Protein AF-A0AAU0YIJ3-F1 (afdb_monomer_lite)

Secondary structure (DSSP, 8-state):
-EEEEHHHHHHHHTS-HHHHHHHHHTTSS-EEE-TTS-EEEEEPP---------

Structure (mmCIF, N/CA/C/O backbone):
data_AF-A0AAU0YIJ3-F1
#
_entry.id   AF-A0AAU0YIJ3-F1
#
loop_
_atom_site.group_PDB
_atom_site.id
_atom_site.type_symbol
_atom_site.label_atom_id
_atom_site.label_alt_id
_atom_site.label_comp_id
_atom_site.label_asym_id
_atom_site.label_entity_id
_atom_site.label_seq_id
_atom_site.pdbx_PDB_ins_code
_atom_site.Cartn_x
_atom_site.Cartn_y
_atom_site.Cartn_z
_atom_site.occupancy
_atom_site.B_iso_or_equiv
_atom_site.auth_seq_id
_atom_site.auth_comp_id
_atom_site.auth_asym_id
_atom_site.auth_atom_id
_atom_site.pdbx_PDB_model_num
ATOM 1 N N . MET A 1 1 ? 10.792 -10.637 7.281 1.00 60.06 1 MET A N 1
ATOM 2 C CA . MET A 1 1 ? 9.638 -10.195 6.478 1.00 60.06 1 MET A CA 1
ATOM 3 C C . MET A 1 1 ? 9.510 -8.701 6.690 1.00 60.06 1 MET A C 1
ATOM 5 O O . MET A 1 1 ? 9.389 -8.289 7.842 1.00 60.06 1 MET A O 1
ATOM 9 N N . HIS A 1 2 ? 9.596 -7.885 5.642 1.00 70.19 2 HIS A N 1
ATOM 10 C CA . HIS A 1 2 ? 9.463 -6.432 5.759 1.00 70.19 2 HIS A CA 1
ATOM 11 C C . HIS A 1 2 ? 8.077 -5.966 5.307 1.00 70.19 2 HIS A C 1
ATOM 13 O O . HIS A 1 2 ? 7.562 -6.357 4.257 1.00 70.19 2 HIS A O 1
ATOM 19 N N . ALA A 1 3 ? 7.456 -5.135 6.142 1.00 76.50 3 ALA A N 1
ATOM 20 C CA . ALA A 1 3 ? 6.182 -4.506 5.850 1.00 76.50 3 ALA A CA 1
ATOM 21 C C . ALA A 1 3 ? 6.423 -3.192 5.102 1.00 76.50 3 ALA A C 1
ATOM 23 O O . ALA A 1 3 ? 7.082 -2.288 5.611 1.00 76.50 3 ALA A O 1
ATOM 24 N N . HIS A 1 4 ? 5.855 -3.076 3.907 1.00 79.38 4 HIS A N 1
ATOM 25 C CA . HIS A 1 4 ? 5.917 -1.872 3.089 1.00 79.38 4 HIS A CA 1
ATOM 26 C C . HIS A 1 4 ? 4.557 -1.184 3.069 1.00 79.38 4 HIS A C 1
ATOM 28 O O . HIS A 1 4 ? 3.513 -1.842 2.991 1.00 79.38 4 HIS A O 1
ATOM 34 N N . ARG A 1 5 ? 4.523 0.152 3.048 1.00 85.69 5 ARG A N 1
ATOM 35 C CA . ARG A 1 5 ? 3.281 0.839 2.670 1.00 85.69 5 ARG A CA 1
ATOM 36 C C . ARG A 1 5 ? 2.963 0.529 1.209 1.00 85.69 5 ARG A C 1
ATOM 38 O O . ARG A 1 5 ? 3.860 0.309 0.403 1.00 85.69 5 ARG A O 1
ATOM 45 N N . ILE A 1 6 ? 1.686 0.558 0.830 1.00 83.25 6 ILE A N 1
ATOM 46 C CA . ILE A 1 6 ? 1.266 0.185 -0.534 1.00 83.25 6 ILE A CA 1
ATOM 47 C C . ILE A 1 6 ? 1.971 0.992 -1.642 1.00 83.25 6 ILE A C 1
ATOM 49 O O . ILE A 1 6 ? 2.240 0.454 -2.710 1.00 83.25 6 ILE A O 1
ATOM 53 N N . GLY A 1 7 ? 2.313 2.259 -1.381 1.00 83.75 7 GLY A N 1
ATOM 54 C CA . GLY A 1 7 ? 3.089 3.090 -2.309 1.00 83.75 7 GLY A CA 1
ATOM 55 C C . GLY A 1 7 ? 4.549 2.650 -2.446 1.00 83.75 7 GLY A C 1
ATOM 56 O O . GLY A 1 7 ? 5.084 2.630 -3.549 1.00 83.75 7 GLY A O 1
ATOM 57 N N . GLU A 1 8 ? 5.175 2.233 -1.348 1.00 85.50 8 GLU A N 1
ATOM 58 C CA . GLU A 1 8 ? 6.540 1.693 -1.356 1.00 85.50 8 GLU A CA 1
ATOM 59 C C . GLU A 1 8 ? 6.568 0.328 -2.041 1.00 85.50 8 GLU A C 1
ATOM 61 O O . GLU A 1 8 ? 7.412 0.083 -2.897 1.00 85.50 8 GLU A O 1
ATOM 66 N N . ALA A 1 9 ? 5.583 -0.526 -1.750 1.00 85.31 9 ALA A N 1
ATOM 67 C CA . ALA A 1 9 ? 5.402 -1.795 -2.440 1.00 85.31 9 ALA A CA 1
ATOM 68 C C . ALA A 1 9 ? 5.186 -1.589 -3.949 1.00 85.31 9 ALA A C 1
ATOM 70 O O . ALA A 1 9 ? 5.718 -2.351 -4.753 1.00 85.31 9 ALA A O 1
ATOM 71 N N . ALA A 1 10 ? 4.445 -0.551 -4.353 1.00 86.94 10 ALA A N 1
ATOM 72 C CA . ALA A 1 10 ? 4.234 -0.212 -5.761 1.00 86.94 10 ALA A CA 1
ATOM 73 C C . ALA A 1 10 ? 5.548 0.159 -6.458 1.00 86.94 10 ALA A C 1
ATOM 75 O O . ALA A 1 10 ? 5.873 -0.395 -7.508 1.00 86.94 10 ALA A O 1
ATOM 76 N N . ALA A 1 11 ? 6.340 1.036 -5.837 1.00 85.31 11 ALA A N 1
ATOM 77 C CA . ALA A 1 11 ? 7.657 1.409 -6.344 1.00 85.31 11 ALA A CA 1
ATOM 78 C C . ALA A 1 11 ? 8.605 0.200 -6.422 1.00 85.31 11 ALA A C 1
ATOM 80 O O . ALA A 1 11 ? 9.287 0.017 -7.426 1.00 85.31 11 ALA A O 1
ATOM 81 N N . PHE A 1 12 ? 8.598 -0.657 -5.399 1.00 83.88 12 PHE A N 1
ATOM 82 C CA . PHE A 1 12 ? 9.447 -1.845 -5.320 1.00 83.88 12 PHE A CA 1
ATOM 83 C C . PHE A 1 12 ? 9.117 -2.896 -6.387 1.00 83.88 12 PHE A C 1
ATOM 85 O O . PHE A 1 12 ? 10.006 -3.510 -6.969 1.00 83.88 12 PHE A O 1
ATOM 92 N N . THR A 1 13 ? 7.829 -3.117 -6.645 1.00 82.12 13 THR A N 1
ATOM 93 C CA . THR A 1 13 ? 7.353 -4.173 -7.552 1.00 82.12 13 THR A CA 1
ATOM 94 C C . THR A 1 13 ? 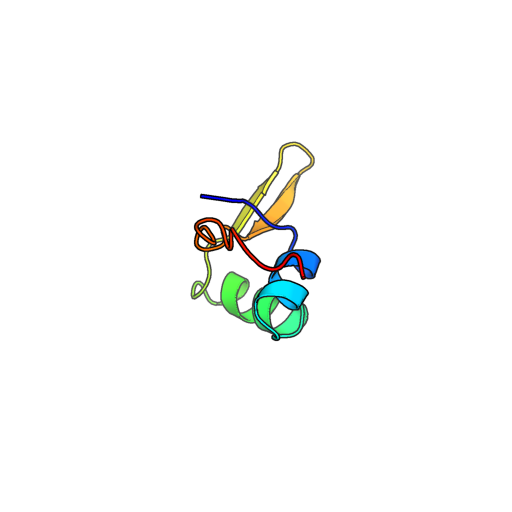7.169 -3.703 -8.996 1.00 82.12 13 THR A C 1
ATOM 96 O O . THR A 1 13 ? 6.895 -4.524 -9.872 1.00 82.12 13 THR A O 1
ATOM 99 N N . GLY A 1 14 ? 7.265 -2.395 -9.253 1.00 86.06 14 GLY A N 1
ATOM 100 C CA . GLY A 1 14 ? 7.009 -1.798 -10.565 1.00 86.06 14 GLY A CA 1
ATOM 101 C C . GLY A 1 14 ? 5.541 -1.847 -11.006 1.00 86.06 14 GLY A C 1
ATOM 102 O O . GLY A 1 14 ? 5.238 -1.528 -12.155 1.00 86.06 14 GLY A O 1
ATOM 103 N N . VAL A 1 15 ? 4.612 -2.242 -10.126 1.00 88.06 15 VAL A N 1
ATOM 104 C CA . VAL A 1 15 ? 3.167 -2.183 -10.389 1.00 88.06 15 VAL A CA 1
ATOM 105 C C . VAL A 1 15 ? 2.526 -1.016 -9.648 1.00 88.06 15 VAL A C 1
ATOM 107 O O . VAL A 1 15 ? 2.895 -0.700 -8.525 1.00 88.06 15 VAL A O 1
ATOM 110 N N . GLY A 1 16 ? 1.526 -0.381 -10.261 1.00 89.88 16 GLY A N 1
ATOM 111 C CA . GLY A 1 16 ? 0.822 0.745 -9.643 1.00 89.88 16 GLY A CA 1
ATOM 112 C C . GLY A 1 16 ? 0.065 0.370 -8.360 1.00 89.88 16 GLY A C 1
ATOM 113 O O . GLY A 1 16 ? -0.358 -0.775 -8.174 1.00 89.88 16 GLY A O 1
ATOM 114 N N . VAL A 1 17 ? -0.174 1.370 -7.507 1.00 90.38 17 VAL A N 1
ATOM 115 C CA . VAL A 1 17 ? -0.908 1.238 -6.232 1.00 90.38 17 VAL A CA 1
ATOM 116 C C . VAL A 1 17 ? -2.277 0.577 -6.423 1.00 90.38 17 VAL A C 1
ATOM 118 O O . VAL A 1 17 ? -2.613 -0.344 -5.683 1.00 90.38 17 VAL A O 1
ATOM 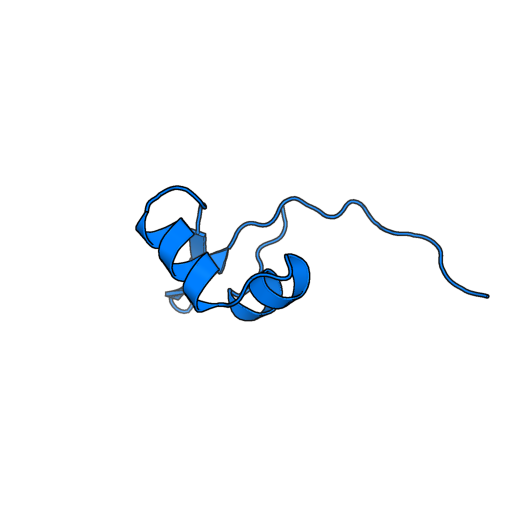121 N N . ASP A 1 18 ? -3.035 0.960 -7.455 1.00 92.31 18 ASP A N 1
ATOM 122 C CA . ASP A 1 18 ? -4.356 0.378 -7.739 1.00 92.31 18 ASP A CA 1
ATOM 123 C C . ASP A 1 18 ? -4.287 -1.109 -8.109 1.00 92.31 18 ASP A C 1
ATOM 125 O O . ASP A 1 18 ? -5.188 -1.891 -7.797 1.00 92.31 18 ASP A O 1
ATOM 129 N N . ALA A 1 19 ? -3.215 -1.523 -8.792 1.00 91.94 19 ALA A N 1
ATOM 130 C CA . ALA A 1 19 ? -3.003 -2.921 -9.152 1.00 91.94 19 ALA A CA 1
ATOM 131 C C . ALA A 1 19 ? -2.682 -3.762 -7.911 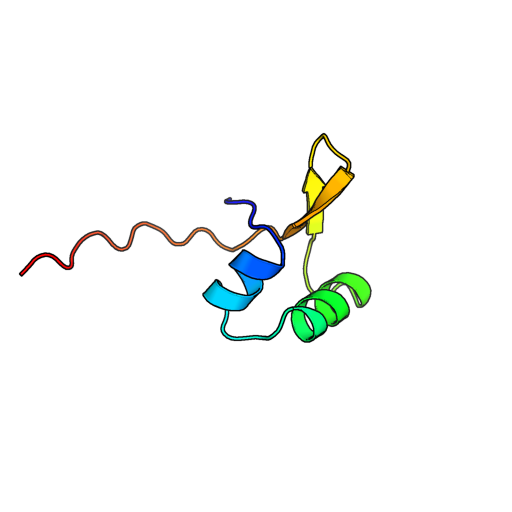1.00 91.94 19 ALA A C 1
ATOM 133 O O . ALA A 1 19 ? -3.203 -4.870 -7.774 1.00 91.94 19 ALA A O 1
ATOM 134 N N . LEU A 1 20 ? -1.878 -3.228 -6.987 1.00 89.31 20 LEU A N 1
ATOM 135 C CA . LEU A 1 20 ? -1.642 -3.865 -5.692 1.00 89.31 20 LEU A CA 1
ATOM 136 C C . LEU A 1 20 ? -2.912 -3.909 -4.843 1.00 89.31 20 LEU A C 1
ATOM 138 O O . LEU A 1 20 ? -3.211 -4.961 -4.285 1.00 89.31 20 LEU A O 1
ATOM 142 N N . GLY A 1 21 ? -3.696 -2.828 -4.817 1.00 89.19 21 GLY A N 1
ATOM 143 C CA . GLY A 1 21 ? -4.990 -2.779 -4.134 1.00 89.19 21 GLY A CA 1
ATOM 144 C C . GLY A 1 21 ? -5.912 -3.902 -4.602 1.00 89.19 21 GLY A C 1
ATOM 145 O O . GLY A 1 21 ? -6.337 -4.723 -3.796 1.00 89.19 21 GLY A O 1
ATOM 146 N N . ARG A 1 22 ? -6.088 -4.049 -5.921 1.00 92.19 22 ARG A N 1
ATOM 147 C CA . ARG A 1 22 ? -6.877 -5.145 -6.509 1.00 92.19 22 ARG A CA 1
ATOM 148 C C . ARG A 1 22 ? -6.354 -6.542 -6.171 1.00 92.19 22 ARG A C 1
ATOM 150 O O . ARG A 1 22 ? -7.149 -7.469 -6.043 1.00 92.19 22 ARG A O 1
ATOM 157 N N . ARG A 1 23 ? -5.036 -6.729 -6.043 1.00 90.19 23 ARG A N 1
ATOM 158 C CA . ARG A 1 23 ? -4.459 -8.025 -5.639 1.00 90.19 23 ARG A CA 1
ATOM 159 C C . ARG A 1 23 ? -4.753 -8.339 -4.177 1.00 90.19 23 ARG A C 1
ATOM 161 O O . ARG A 1 23 ? -5.072 -9.487 -3.885 1.00 90.19 23 ARG A O 1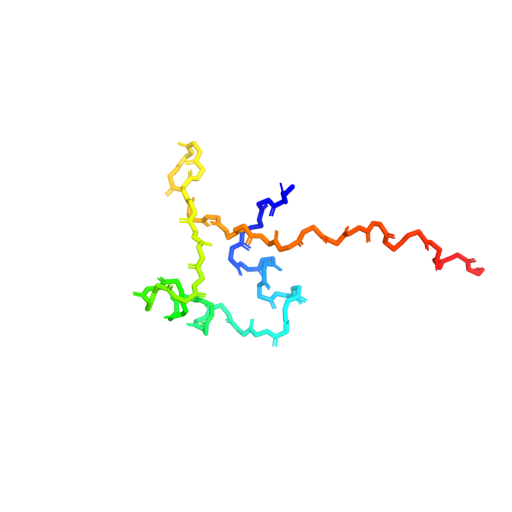
ATOM 168 N N . VAL A 1 24 ? -4.677 -7.343 -3.296 1.00 89.88 24 VAL A N 1
ATOM 169 C CA . VAL A 1 24 ? -5.043 -7.494 -1.882 1.00 89.88 24 VAL A CA 1
ATOM 170 C C . VAL A 1 24 ? -6.532 -7.786 -1.748 1.00 89.88 24 VAL A C 1
ATOM 172 O O . VAL A 1 24 ? -6.910 -8.778 -1.134 1.00 89.88 24 VAL A O 1
ATOM 175 N N . ASP A 1 25 ? -7.372 -6.973 -2.384 1.00 91.12 25 ASP A N 1
ATOM 176 C CA . ASP A 1 25 ? -8.828 -7.110 -2.310 1.00 91.12 25 ASP A CA 1
ATOM 177 C C . ASP A 1 25 ? -9.302 -8.441 -2.936 1.00 91.12 25 ASP A C 1
ATOM 179 O O . ASP A 1 25 ? -10.291 -9.023 -2.500 1.00 91.12 25 ASP A O 1
ATOM 183 N N . GLY A 1 26 ? -8.565 -8.965 -3.923 1.00 92.12 26 GLY A N 1
ATOM 184 C CA . GLY A 1 26 ? -8.785 -10.282 -4.528 1.00 92.12 26 GLY A CA 1
ATOM 185 C C . GLY A 1 26 ? -8.103 -11.456 -3.812 1.00 92.12 26 GLY A C 1
ATOM 186 O O . GLY A 1 26 ? -8.084 -12.554 -4.367 1.00 92.12 26 GLY A O 1
ATOM 187 N N . GLY A 1 27 ? -7.485 -11.241 -2.644 1.00 88.94 27 GLY A N 1
ATOM 188 C CA . GLY A 1 27 ? -6.833 -12.288 -1.844 1.00 88.94 27 GLY A CA 1
ATOM 189 C C . GLY A 1 27 ? -5.555 -12.881 -2.451 1.00 88.94 27 GLY A C 1
ATOM 190 O O . GLY A 1 27 ? -5.052 -13.891 -1.969 1.00 88.94 27 GLY A O 1
ATOM 191 N N . ARG A 1 28 ? -5.010 -12.272 -3.511 1.00 87.88 28 ARG A N 1
ATOM 192 C CA . ARG A 1 28 ? -3.761 -12.701 -4.168 1.00 87.88 28 ARG A CA 1
ATOM 193 C C . ARG A 1 28 ? -2.508 -12.135 -3.504 1.00 87.88 28 ARG A C 1
ATOM 195 O O . ARG A 1 28 ? -1.406 -12.541 -3.861 1.00 87.88 28 ARG A O 1
ATOM 202 N N . LEU A 1 29 ? -2.665 -11.170 -2.603 1.00 85.88 29 LEU A N 1
ATOM 203 C CA . LEU A 1 29 ? -1.575 -10.529 -1.882 1.00 85.88 29 LEU A CA 1
ATOM 204 C C . LEU A 1 29 ? -1.992 -10.296 -0.433 1.00 85.88 29 LEU A C 1
ATOM 206 O O . LEU A 1 29 ? -3.052 -9.726 -0.180 1.00 85.88 29 LEU A O 1
ATOM 210 N N . HIS A 1 30 ? -1.163 -10.741 0.506 1.00 86.88 30 HIS A N 1
ATOM 211 C CA . HIS A 1 30 ? -1.430 -10.539 1.922 1.00 86.88 30 HIS A CA 1
ATOM 212 C C . HIS A 1 3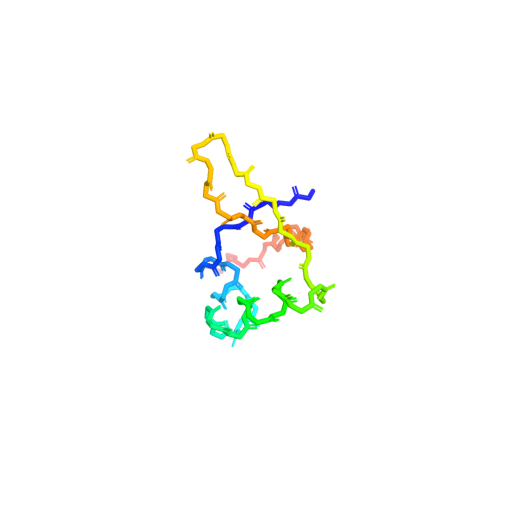0 ? -1.131 -9.092 2.326 1.00 86.88 30 HIS A C 1
ATOM 214 O O . HIS A 1 30 ? -0.123 -8.512 1.913 1.00 86.88 30 HIS A O 1
ATOM 220 N N . ALA A 1 31 ? -2.011 -8.515 3.137 1.00 88.62 31 ALA A N 1
ATOM 221 C CA . ALA A 1 31 ? -1.825 -7.195 3.706 1.00 88.62 31 ALA A CA 1
ATOM 222 C C . ALA A 1 31 ? -2.355 -7.171 5.137 1.00 88.62 31 ALA A C 1
ATOM 224 O O . ALA A 1 31 ? -3.430 -7.701 5.419 1.00 88.62 31 ALA A O 1
ATOM 225 N N . GLU A 1 32 ? -1.617 -6.501 6.006 1.00 89.44 32 GLU A N 1
ATOM 226 C CA . GLU A 1 32 ? -1.969 -6.296 7.404 1.00 89.44 32 GLU A CA 1
ATOM 227 C C . GLU A 1 32 ? -2.339 -4.830 7.642 1.00 89.44 32 GLU A C 1
ATOM 229 O O . GLU A 1 32 ? -2.259 -3.981 6.744 1.00 89.44 32 GLU A O 1
ATOM 234 N N . ARG A 1 33 ? -2.774 -4.522 8.862 1.00 87.81 33 ARG A N 1
ATOM 235 C CA . ARG A 1 33 ? -2.934 -3.145 9.325 1.00 87.81 33 ARG A CA 1
ATOM 236 C C . ARG A 1 33 ? -1.853 -2.849 10.353 1.00 87.81 33 ARG A C 1
ATOM 238 O O . ARG A 1 33 ? -1.675 -3.636 11.274 1.00 87.81 33 ARG A O 1
ATOM 245 N N . ASP A 1 34 ? -1.162 -1.727 10.184 1.00 83.31 34 ASP A N 1
ATOM 246 C CA . ASP A 1 34 ? -0.260 -1.207 11.210 1.00 83.31 34 ASP A CA 1
ATOM 247 C C . ASP A 1 34 ? -1.051 -0.693 12.431 1.00 83.31 34 ASP A C 1
ATOM 249 O O . ASP A 1 34 ? -2.282 -0.627 12.407 1.00 83.31 34 ASP A O 1
ATOM 253 N N . GLU A 1 35 ? -0.355 -0.328 13.510 1.00 82.38 35 GLU A N 1
ATOM 254 C CA . GLU A 1 35 ? -0.969 0.200 14.742 1.00 82.38 35 GLU A CA 1
ATOM 255 C C . GLU A 1 35 ? -1.941 1.373 14.513 1.00 82.38 35 GLU A C 1
ATOM 257 O O . GLU A 1 35 ? -3.033 1.360 15.081 1.00 82.38 35 GLU A O 1
ATOM 262 N N . PRO A 1 36 ? -1.632 2.367 13.660 1.00 88.00 36 PRO A N 1
ATOM 263 C CA . PRO A 1 36 ? -2.596 3.410 13.303 1.00 88.00 36 PRO A CA 1
ATOM 264 C C . PRO A 1 36 ? -3.668 2.976 12.281 1.00 88.00 36 PRO A C 1
ATOM 266 O O . PRO A 1 36 ? -4.446 3.813 11.821 1.00 8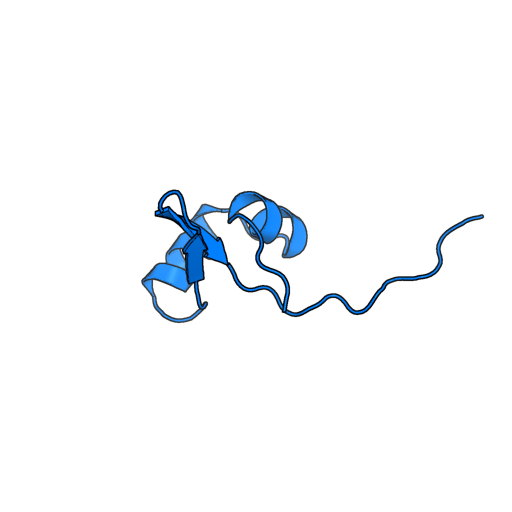8.00 36 PRO A O 1
ATOM 269 N N . GLY A 1 37 ? -3.748 1.694 11.918 1.00 85.62 37 GLY A N 1
ATOM 270 C CA . GLY A 1 37 ? -4.817 1.104 11.108 1.00 85.62 37 GLY A CA 1
ATOM 271 C C . GLY A 1 37 ? -4.624 1.211 9.593 1.00 85.62 37 GLY A C 1
ATOM 272 O O . GLY A 1 37 ? -5.540 0.877 8.824 1.00 85.62 37 GLY A O 1
ATOM 273 N N . ARG A 1 38 ? -3.456 1.670 9.134 1.00 84.00 38 ARG A N 1
ATOM 274 C CA . ARG A 1 38 ? -3.112 1.792 7.715 1.00 84.00 38 ARG A CA 1
ATOM 275 C C . ARG A 1 38 ? -2.709 0.440 7.160 1.00 84.00 38 ARG A C 1
ATOM 277 O O . ARG A 1 38 ? -2.063 -0.366 7.816 1.00 84.00 38 ARG A O 1
ATOM 284 N N . ARG A 1 39 ? -3.067 0.211 5.902 1.00 83.31 39 ARG A N 1
ATOM 285 C CA . ARG A 1 39 ? -2.762 -1.039 5.213 1.00 83.31 39 ARG A CA 1
ATOM 286 C C . ARG A 1 39 ? -1.280 -1.104 4.830 1.00 83.31 39 ARG A C 1
ATOM 288 O O . ARG A 1 39 ? -0.792 -0.228 4.113 1.00 83.31 39 ARG A O 1
ATOM 295 N N . ILE A 1 40 ? -0.616 -2.164 5.271 1.00 88.31 40 ILE A N 1
ATOM 296 C CA . ILE A 1 40 ? 0.770 -2.510 4.955 1.00 88.31 40 ILE A CA 1
ATOM 297 C C . ILE A 1 40 ? 0.794 -3.828 4.182 1.00 88.31 40 ILE A C 1
ATOM 299 O O . ILE A 1 40 ? 0.020 -4.739 4.461 1.00 88.31 40 ILE A O 1
ATOM 303 N N . ILE A 1 41 ? 1.644 -3.912 3.168 1.00 87.12 41 ILE A N 1
ATOM 304 C CA . ILE A 1 41 ? 1.847 -5.117 2.369 1.00 87.12 41 ILE A CA 1
ATOM 305 C C . ILE A 1 41 ? 3.114 -5.785 2.869 1.00 87.12 41 ILE A C 1
ATOM 307 O O . ILE A 1 41 ? 4.169 -5.155 2.934 1.00 87.12 41 ILE A O 1
ATOM 311 N N . LEU A 1 42 ? 3.005 -7.065 3.195 1.00 77.56 42 LEU A N 1
ATOM 312 C CA . LEU A 1 42 ? 4.162 -7.880 3.507 1.00 77.56 42 LEU A CA 1
ATOM 313 C C . LEU A 1 42 ? 4.878 -8.215 2.198 1.00 77.56 42 LEU A C 1
ATOM 315 O O . LEU A 1 42 ? 4.356 -8.959 1.364 1.00 77.56 42 LEU A O 1
ATOM 319 N N . GLY A 1 43 ? 6.035 -7.595 1.981 1.00 67.50 43 GLY A N 1
ATOM 320 C CA . GLY A 1 43 ? 6.882 -7.900 0.837 1.00 67.50 43 GLY A CA 1
ATOM 321 C C . GLY A 1 43 ? 7.753 -9.126 1.115 1.00 67.50 43 GLY A C 1
ATOM 322 O O . GLY A 1 43 ? 8.062 -9.400 2.280 1.00 67.50 43 GLY A O 1
ATOM 323 N N . PRO A 1 44 ? 8.180 -9.865 0.074 1.00 52.78 44 PRO A N 1
ATOM 324 C CA . PRO A 1 44 ? 9.325 -10.752 0.231 1.00 52.78 44 PRO A CA 1
ATOM 325 C C . PRO A 1 44 ? 10.514 -9.913 0.718 1.00 52.78 44 PRO A C 1
ATOM 327 O O . PRO A 1 44 ? 10.736 -8.821 0.188 1.00 52.78 44 PRO A O 1
ATOM 330 N N . ASP A 1 45 ? 11.249 -10.395 1.728 1.00 51.06 45 ASP A N 1
ATOM 331 C CA . ASP A 1 45 ? 12.516 -9.761 2.099 1.00 51.06 45 ASP A CA 1
ATOM 332 C C . ASP A 1 45 ? 13.377 -9.683 0.840 1.00 51.06 45 ASP A C 1
ATOM 334 O O . ASP A 1 45 ? 13.658 -10.695 0.193 1.00 51.06 45 ASP A O 1
ATOM 338 N N . ARG A 1 46 ? 13.791 -8.470 0.478 1.00 48.59 46 ARG A N 1
ATOM 339 C CA . ARG A 1 46 ? 14.990 -8.321 -0.328 1.00 48.59 46 ARG A CA 1
ATOM 340 C C . ARG A 1 46 ? 16.123 -8.633 0.637 1.00 48.59 46 ARG A C 1
ATOM 342 O O . ARG A 1 46 ? 16.516 -7.748 1.388 1.00 48.59 46 ARG A O 1
ATOM 349 N N . GLU A 1 47 ? 16.592 -9.880 0.666 1.00 49.16 47 GLU A N 1
ATOM 350 C CA . GLU A 1 47 ? 17.924 -10.127 1.216 1.00 49.16 47 GLU A CA 1
ATOM 351 C C . GLU A 1 47 ? 18.873 -9.117 0.571 1.00 49.16 47 GLU A C 1
ATOM 353 O O . GLU A 1 47 ? 18.768 -8.811 -0.624 1.00 49.16 47 GLU A O 1
ATOM 358 N N . GLU A 1 48 ? 19.683 -8.509 1.423 1.00 50.53 48 GLU A N 1
ATOM 359 C CA . GLU A 1 48 ? 20.488 -7.334 1.157 1.00 50.53 48 GLU A CA 1
ATOM 360 C C . GLU A 1 48 ? 21.124 -7.398 -0.236 1.00 50.53 48 GLU A C 1
ATOM 362 O O . GLU A 1 48 ? 21.912 -8.285 -0.551 1.00 50.53 48 GLU A O 1
ATOM 367 N N . SER A 1 49 ? 20.801 -6.434 -1.102 1.00 46.00 49 SER A N 1
ATOM 368 C CA . SER A 1 49 ? 21.742 -6.093 -2.167 1.00 46.00 49 SER A CA 1
ATOM 369 C C . SER A 1 49 ? 22.846 -5.258 -1.525 1.00 46.00 49 SER A C 1
ATOM 371 O O . SER A 1 49 ? 22.863 -4.038 -1.667 1.00 46.00 49 SER A O 1
ATOM 373 N N . GLU A 1 50 ? 23.723 -5.924 -0.773 1.00 51.94 50 GLU A N 1
ATOM 374 C CA . GLU A 1 50 ? 25.084 -5.451 -0.547 1.00 51.94 50 GLU A CA 1
ATOM 375 C C . GLU A 1 50 ? 25.776 -5.325 -1.913 1.00 51.94 50 GLU A C 1
ATOM 377 O O . GLU A 1 50 ? 25.733 -6.239 -2.738 1.00 51.94 50 GLU A O 1
ATOM 382 N N . GLY A 1 51 ? 26.411 -4.176 -2.141 1.00 53.12 51 GLY A N 1
ATOM 383 C CA . GLY A 1 51 ? 27.374 -3.978 -3.220 1.00 53.12 51 GLY A CA 1
ATOM 384 C C . GLY A 1 51 ? 26.836 -3.334 -4.496 1.00 53.12 51 GLY A C 1
ATOM 385 O O . GLY A 1 51 ? 26.680 -4.012 -5.504 1.00 53.12 51 GLY A O 1
ATOM 386 N N . VAL A 1 52 ? 26.695 -2.004 -4.491 1.00 52.38 52 VAL A N 1
ATOM 387 C CA . VAL A 1 52 ? 27.223 -1.154 -5.577 1.00 52.38 52 VAL A CA 1
ATOM 388 C C . VAL A 1 52 ? 27.750 0.136 -4.943 1.00 52.38 52 VAL A C 1
ATOM 390 O O . VAL A 1 52 ? 26.999 1.084 -4.733 1.00 52.38 52 VAL A O 1
ATOM 393 N N . ASP A 1 53 ? 29.045 0.143 -4.642 1.00 41.97 53 ASP A N 1
ATOM 394 C CA . ASP A 1 53 ? 29.861 1.348 -4.469 1.00 41.97 53 ASP A CA 1
ATOM 395 C C . ASP A 1 53 ? 31.006 1.235 -5.494 1.00 41.97 53 ASP A C 1
ATOM 397 O O . ASP A 1 53 ? 31.796 0.286 -5.403 1.00 41.97 53 ASP A O 1
ATOM 401 N N . PRO A 1 54 ? 31.013 2.053 -6.563 1.00 60.03 54 PRO A N 1
ATOM 402 C CA . PRO A 1 54 ? 32.202 2.316 -7.361 1.00 60.03 54 PRO A CA 1
ATOM 403 C C . PRO A 1 54 ? 32.881 3.640 -6.986 1.00 60.03 54 PRO A C 1
ATOM 405 O O . PRO A 1 54 ? 32.164 4.657 -6.823 1.00 60.03 54 PRO A O 1
#

pLDDT: mean 78.16, std 15.19, range [41.97, 92.31]

Radius of gyration: 12.68 Å; chains: 1; bounding box: 41×16×25 Å

Foldseek 3Di:
DDWAALCRVCVVVVHDSVVVVVCCVVVVFDWDADPVGGITGDDDDPPDPPDDDD

Sequence (54 aa):
MHAHRIGEAAAFTGVGVDALGRRVDGGRLHAERDEPGRRIILGPDREESEGVDP